Protein AF-A0A4Z2FI44-F1 (afdb_monomer_lite)

Secondary structure (DSSP, 8-state):
------PPPPPPGGGGGGGGG-EEEE-SS-EEEEETTEEEEEEEEEEEEE--SSS--EEEEEEEEEET---

pLDDT: mean 84.29, std 16.85, range [37.62, 97.06]

Organism: NCBI:txid230148

Radius of gyration: 17.68 Å; chains: 1; bounding box: 37×22×58 Å

InterPro domains:
  IPR012674 Calycin [G3DSA:2.40.128.20] (8-66)
  IPR012674 Calycin [SSF50814] (10-63)
  IPR014878 THAP4-like, heme-binding domain [PF08768] (15-60)
  IPR045165 Nitrobindin family [PTHR15854] (7-60)

Foldseek 3Di:
DDDPPPPQADAAPLCVVVPVVAAKDWDPAWDWDDDPPDDIWTWTKIWHWGDRRPSDIDIDIDIHDTHPPDD

Structure (mmCIF, N/CA/C/O backbone):
data_AF-A0A4Z2FI44-F1
#
_entry.id   AF-A0A4Z2FI44-F1
#
loop_
_atom_site.group_PDB
_atom_site.id
_atom_site.type_symbol
_atom_site.label_atom_id
_atom_site.label_alt_id
_atom_site.label_comp_id
_atom_site.label_asym_id
_atom_site.label_entity_id
_atom_site.label_seq_id
_atom_site.pdbx_PDB_ins_code
_atom_site.Cartn_x
_atom_site.Cartn_y
_atom_site.Cartn_z
_atom_site.occupancy
_atom_site.B_iso_or_equiv
_atom_site.auth_seq_id
_atom_site.auth_comp_id
_atom_site.auth_asym_id
_atom_site.auth_atom_id
_atom_site.pdbx_PDB_model_num
ATOM 1 N N . MET A 1 1 ? 10.979 4.355 34.111 1.00 37.62 1 MET A N 1
ATOM 2 C CA . MET A 1 1 ? 10.884 4.749 32.690 1.00 37.62 1 MET A CA 1
ATOM 3 C C . MET A 1 1 ? 9.775 3.906 32.087 1.00 37.62 1 MET A C 1
ATOM 5 O O . MET A 1 1 ? 10.015 2.765 31.719 1.00 37.62 1 MET A O 1
ATOM 9 N N . SER A 1 2 ? 8.535 4.396 32.164 1.00 46.50 2 SER A N 1
ATOM 10 C CA . SER A 1 2 ? 7.384 3.687 31.602 1.00 46.50 2 SER A CA 1
ATOM 11 C C . SER A 1 2 ? 7.420 3.914 30.103 1.00 46.50 2 SER A C 1
ATOM 13 O O . SER A 1 2 ? 7.366 5.061 29.661 1.00 46.50 2 SER A O 1
ATOM 15 N N . TRP A 1 3 ? 7.579 2.845 29.334 1.00 44.88 3 TRP A N 1
ATOM 16 C CA . TRP A 1 3 ? 7.376 2.907 27.897 1.00 44.88 3 TRP A CA 1
ATOM 17 C C . TRP A 1 3 ? 5.928 3.349 27.686 1.00 44.88 3 TRP A C 1
ATOM 19 O O . TRP A 1 3 ? 5.011 2.742 28.240 1.00 44.88 3 TRP A O 1
ATOM 29 N N . CYS A 1 4 ? 5.727 4.463 26.980 1.00 50.62 4 CYS A N 1
ATOM 30 C CA . CYS A 1 4 ? 4.410 4.833 26.487 1.00 50.62 4 CYS A CA 1
ATOM 31 C C . CYS A 1 4 ? 3.998 3.705 25.542 1.00 50.62 4 CYS A C 1
ATOM 33 O O . CYS A 1 4 ? 4.490 3.623 24.417 1.00 50.62 4 CYS A O 1
ATOM 35 N N . VAL A 1 5 ? 3.183 2.775 26.036 1.00 52.78 5 VAL A N 1
ATOM 36 C CA . VAL A 1 5 ? 2.486 1.829 25.178 1.00 52.78 5 VAL A CA 1
ATOM 37 C C . VAL A 1 5 ? 1.535 2.702 24.374 1.00 52.78 5 VAL A C 1
ATOM 39 O O . VAL A 1 5 ? 0.485 3.095 24.874 1.00 52.78 5 VAL A O 1
ATOM 42 N N . MET A 1 6 ? 1.947 3.097 23.169 1.00 50.09 6 MET A N 1
ATOM 43 C CA . MET A 1 6 ? 1.028 3.672 22.199 1.00 50.09 6 MET A CA 1
ATOM 44 C C . MET A 1 6 ? 0.078 2.543 21.816 1.00 50.09 6 MET A C 1
ATOM 46 O O . MET A 1 6 ? 0.341 1.785 20.887 1.00 50.09 6 MET A O 1
ATOM 50 N N . THR A 1 7 ? -0.988 2.362 22.591 1.00 55.94 7 THR A N 1
ATOM 51 C CA . THR A 1 7 ? -2.136 1.592 22.130 1.00 55.94 7 THR A CA 1
ATOM 52 C C . THR A 1 7 ? -2.569 2.228 20.814 1.00 55.94 7 THR A C 1
ATOM 54 O O . THR A 1 7 ? -2.741 3.454 20.794 1.00 55.94 7 THR A O 1
ATOM 57 N N . PRO A 1 8 ? -2.665 1.462 19.713 1.00 65.62 8 PRO A N 1
ATOM 58 C CA . PRO A 1 8 ? -3.109 2.019 18.445 1.00 65.62 8 PRO A CA 1
ATOM 59 C C . PRO A 1 8 ? -4.440 2.726 18.691 1.00 65.62 8 PRO A C 1
ATOM 61 O O . PRO A 1 8 ? -5.318 2.173 19.352 1.00 65.62 8 PRO A O 1
ATOM 64 N N . ALA A 1 9 ? -4.536 3.984 18.261 1.00 77.38 9 ALA A N 1
ATOM 65 C CA . ALA A 1 9 ? -5.761 4.755 18.407 1.00 77.38 9 ALA A CA 1
ATOM 66 C C . ALA A 1 9 ? -6.919 3.966 17.786 1.00 77.38 9 ALA A C 1
ATOM 68 O O . ALA A 1 9 ? -6.737 3.401 16.708 1.00 77.38 9 ALA A O 1
ATOM 69 N N . ASP A 1 10 ? -8.082 3.934 18.436 1.00 88.75 10 ASP A N 1
ATOM 70 C CA . ASP A 1 10 ? -9.239 3.206 17.910 1.00 88.75 10 ASP A CA 1
ATOM 71 C C . ASP A 1 10 ? -9.576 3.664 16.483 1.00 88.75 10 ASP A C 1
ATOM 73 O O . ASP A 1 10 ? -9.466 4.848 16.138 1.00 8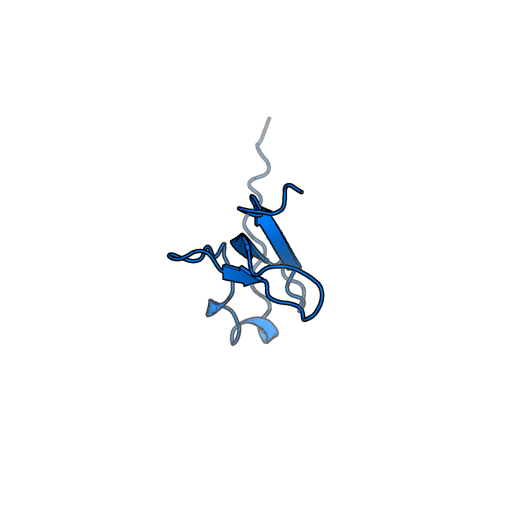8.75 10 ASP A O 1
ATOM 77 N N . LEU A 1 11 ? -9.978 2.719 15.629 1.00 92.19 11 LEU A N 1
ATOM 78 C CA . LEU A 1 11 ? -10.365 3.031 14.259 1.00 92.19 11 LEU A CA 1
ATOM 79 C C . LEU A 1 11 ? -11.631 3.895 14.264 1.00 92.19 11 LEU A C 1
ATOM 81 O O . LEU A 1 11 ? -12.632 3.564 14.901 1.00 92.19 11 LEU A O 1
ATOM 85 N N . ASN A 1 12 ? -11.601 5.005 13.527 1.00 94.00 12 ASN A N 1
ATOM 86 C CA . ASN A 1 12 ? -12.769 5.865 13.394 1.00 94.00 12 ASN A CA 1
ATOM 87 C C . ASN A 1 12 ? -13.938 5.079 12.757 1.00 94.00 12 ASN A C 1
ATOM 89 O O . ASN A 1 12 ? -13.713 4.429 11.735 1.00 94.00 12 ASN A O 1
ATOM 93 N N . PRO A 1 13 ? -15.186 5.188 13.254 1.00 95.19 13 PRO A N 1
ATOM 94 C CA . PRO A 1 13 ? -16.340 4.481 12.685 1.00 95.19 13 PRO A CA 1
ATOM 95 C C . PRO A 1 13 ? -16.545 4.706 11.180 1.00 95.19 13 PRO A C 1
ATOM 97 O O . PRO A 1 13 ? -16.999 3.812 10.473 1.00 95.19 13 PRO A O 1
ATOM 100 N N . SER A 1 14 ? -16.162 5.882 10.674 1.00 96.06 14 SER A N 1
ATOM 101 C CA . SER A 1 14 ? -16.256 6.223 9.247 1.00 96.06 14 SER A CA 1
ATOM 102 C C . SER A 1 14 ? -15.270 5.435 8.376 1.00 96.06 14 SER A C 1
ATOM 104 O O . SER A 1 14 ? -15.462 5.345 7.168 1.00 96.06 14 SER A O 1
ATOM 106 N N . LEU A 1 15 ? -14.213 4.882 8.979 1.00 94.94 15 LEU A N 1
ATOM 107 C CA . LEU A 1 15 ? -13.175 4.094 8.313 1.00 94.94 15 LEU A CA 1
ATOM 108 C C . LEU A 1 15 ? -13.381 2.583 8.460 1.00 94.94 15 LEU A C 1
ATOM 110 O O . LEU A 1 15 ? -12.667 1.833 7.808 1.00 94.94 15 LEU A O 1
ATOM 114 N N . VAL A 1 16 ? -14.354 2.124 9.256 1.00 94.38 16 VAL A N 1
ATOM 115 C CA . VAL A 1 16 ? -14.669 0.689 9.411 1.00 94.38 16 VAL A CA 1
ATOM 116 C C . VAL A 1 16 ? -14.905 -0.014 8.065 1.00 94.38 16 VAL A C 1
ATOM 118 O O . VAL A 1 16 ? -14.376 -1.103 7.892 1.00 94.38 16 VAL A O 1
ATOM 121 N N . PRO A 1 17 ? -15.591 0.577 7.064 1.00 96.50 17 PRO A N 1
ATOM 122 C CA . PRO A 1 17 ? -15.737 -0.061 5.749 1.00 96.50 17 PRO A CA 1
ATOM 123 C C . PRO A 1 17 ? -14.427 -0.217 4.953 1.00 96.50 17 PRO A C 1
ATOM 125 O O . PRO A 1 17 ? -14.410 -0.878 3.917 1.00 96.50 17 PRO A O 1
ATOM 128 N N . LEU A 1 18 ? -13.357 0.450 5.389 1.00 95.69 18 LEU A N 1
ATOM 129 C CA . LEU A 1 18 ? -12.031 0.463 4.774 1.00 95.69 18 LEU A CA 1
ATOM 130 C C . LEU A 1 18 ? -10.991 -0.243 5.658 1.00 95.69 18 LEU A C 1
ATOM 132 O O . LEU A 1 18 ? -9.798 -0.145 5.380 1.00 95.69 18 LEU A O 1
ATOM 136 N N . ASP A 1 19 ? -11.418 -0.932 6.719 1.00 94.12 19 ASP A N 1
ATOM 137 C CA . ASP A 1 19 ? -10.531 -1.639 7.649 1.00 94.12 19 ASP A CA 1
ATOM 138 C C . ASP A 1 19 ? -9.631 -2.655 6.937 1.00 94.12 19 ASP A C 1
ATOM 140 O O . ASP A 1 19 ? -8.455 -2.787 7.270 1.00 94.12 19 ASP A O 1
ATOM 144 N N . TRP A 1 20 ? -10.161 -3.289 5.894 1.00 95.19 20 TRP A N 1
ATOM 145 C CA . TRP A 1 20 ? -9.475 -4.268 5.072 1.00 95.19 20 TRP A CA 1
ATOM 146 C C . TRP A 1 20 ? -8.257 -3.706 4.349 1.00 95.19 20 TRP A C 1
ATOM 148 O O . TRP A 1 20 ? -7.419 -4.507 3.971 1.00 95.19 20 TRP A O 1
ATOM 158 N N . LEU A 1 21 ? -8.149 -2.383 4.151 1.00 96.00 21 LEU A N 1
ATOM 159 C CA . LEU A 1 21 ? -6.987 -1.733 3.532 1.00 96.00 21 LEU A CA 1
ATOM 160 C C . LEU A 1 21 ? -5.821 -1.566 4.508 1.00 96.00 21 LEU A C 1
ATOM 162 O O . LEU A 1 21 ? -4.689 -1.373 4.066 1.00 96.00 21 LEU A O 1
ATOM 166 N N . LEU A 1 22 ? -6.081 -1.576 5.817 1.00 95.62 22 LEU A N 1
ATOM 167 C CA . LEU A 1 22 ? -5.083 -1.251 6.831 1.00 95.62 22 LEU A CA 1
ATOM 168 C C . LEU A 1 22 ? -3.990 -2.318 6.894 1.00 95.62 22 LEU A C 1
ATOM 170 O O . LEU A 1 22 ? -4.263 -3.514 6.943 1.00 95.62 22 LEU A O 1
ATOM 174 N N . GLY A 1 23 ? -2.741 -1.861 6.954 1.00 94.56 23 GLY A N 1
ATOM 175 C CA . GLY A 1 23 ? -1.568 -2.723 6.960 1.00 94.56 23 GLY A CA 1
ATOM 176 C C . GLY A 1 23 ? -0.579 -2.374 5.857 1.00 94.56 23 GLY A C 1
ATOM 177 O O . GLY A 1 23 ? -0.663 -1.324 5.209 1.00 94.56 23 GLY A O 1
ATOM 178 N N . THR A 1 24 ? 0.389 -3.265 5.683 1.00 96.00 24 THR A N 1
ATOM 179 C CA . THR A 1 24 ? 1.418 -3.168 4.651 1.00 96.00 24 THR A CA 1
ATOM 180 C C . THR A 1 24 ? 1.146 -4.214 3.583 1.00 96.00 24 THR A C 1
ATOM 182 O O . THR A 1 24 ? 0.930 -5.381 3.901 1.00 96.00 24 THR A O 1
ATOM 185 N N . TRP A 1 25 ? 1.163 -3.774 2.330 1.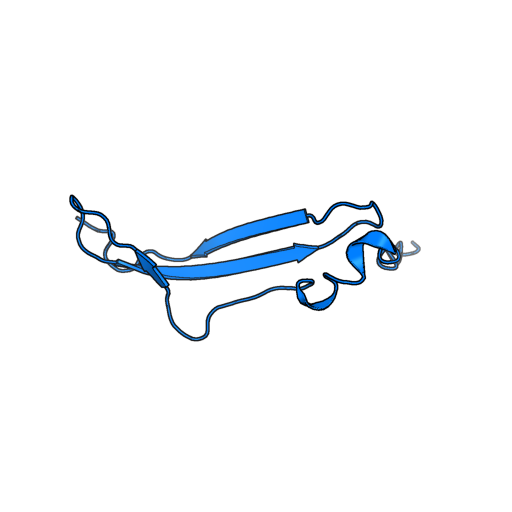00 94.81 25 TRP A N 1
ATOM 186 C CA . TRP A 1 25 ? 0.935 -4.597 1.154 1.00 94.81 25 TRP A CA 1
ATOM 187 C C . TRP A 1 25 ? 2.191 -4.612 0.313 1.00 94.81 25 TRP A C 1
ATOM 189 O O . TRP A 1 25 ? 2.802 -3.568 0.075 1.00 94.81 25 TRP A O 1
ATOM 199 N N . GLU A 1 26 ? 2.527 -5.794 -0.166 1.00 90.81 26 GLU A N 1
ATOM 200 C CA . GLU A 1 26 ? 3.590 -6.028 -1.128 1.00 90.81 26 GLU A CA 1
ATOM 201 C C . GLU A 1 26 ? 3.019 -6.951 -2.196 1.00 90.81 26 GLU A C 1
ATOM 203 O O . GLU A 1 26 ? 2.190 -7.816 -1.900 1.00 90.81 26 GLU A O 1
ATOM 208 N N . SER A 1 27 ? 3.401 -6.724 -3.447 1.00 83.75 27 SER A N 1
ATOM 209 C CA . SER A 1 27 ? 2.986 -7.588 -4.541 1.00 83.75 27 SER A CA 1
ATOM 210 C C . SER A 1 27 ? 3.845 -8.855 -4.572 1.00 83.75 27 SER A C 1
ATOM 212 O O . SER A 1 27 ? 5.065 -8.791 -4.417 1.00 83.75 27 SER A O 1
ATOM 214 N N . ASP A 1 28 ? 3.215 -10.009 -4.812 1.00 85.31 28 ASP A N 1
ATOM 215 C CA . ASP A 1 28 ? 3.936 -11.280 -4.992 1.00 85.31 28 ASP A CA 1
ATOM 216 C C . ASP A 1 28 ? 4.811 -11.260 -6.259 1.00 85.31 28 ASP A C 1
ATOM 218 O O . ASP A 1 28 ? 5.897 -11.842 -6.300 1.00 85.31 28 ASP A O 1
ATOM 222 N N . GLU A 1 29 ? 4.348 -10.556 -7.294 1.00 89.00 29 GLU A N 1
ATOM 223 C CA . GLU A 1 29 ? 5.060 -10.345 -8.553 1.00 89.00 29 GLU A CA 1
ATOM 224 C C . GLU A 1 29 ? 5.455 -8.865 -8.712 1.00 89.00 29 GLU A C 1
ATOM 226 O O . GLU A 1 29 ? 4.719 -7.981 -8.261 1.00 89.00 29 GLU A O 1
ATOM 231 N N . PRO A 1 30 ? 6.596 -8.547 -9.353 1.00 89.50 30 PRO A N 1
ATOM 232 C CA . PRO A 1 30 ? 6.966 -7.164 -9.651 1.00 89.50 30 PRO A CA 1
ATOM 233 C C . PRO A 1 30 ? 5.943 -6.465 -10.558 1.00 89.50 30 PRO A C 1
ATOM 235 O O . PRO A 1 30 ? 5.465 -7.048 -11.530 1.00 89.50 30 PRO A O 1
ATOM 238 N N . GLY A 1 31 ? 5.676 -5.188 -10.294 1.00 89.38 31 GLY A N 1
ATOM 239 C CA . GLY A 1 31 ? 4.905 -4.330 -11.189 1.00 89.38 31 GLY A CA 1
ATOM 240 C C . GLY A 1 31 ? 5.665 -4.017 -12.480 1.00 89.38 31 GLY A C 1
ATOM 241 O O . GLY A 1 31 ? 6.898 -4.017 -12.503 1.00 89.38 31 GLY A O 1
ATOM 242 N N . GLU A 1 32 ? 4.936 -3.719 -13.557 1.00 91.69 32 GLU A N 1
ATOM 243 C CA . GLU A 1 32 ? 5.494 -3.304 -14.849 1.00 91.69 32 GLU A CA 1
ATOM 244 C C . GLU A 1 32 ? 5.243 -1.809 -15.090 1.00 91.69 32 GLU A C 1
ATOM 246 O O . GLU A 1 32 ? 4.107 -1.339 -15.139 1.00 91.69 32 GLU A O 1
ATOM 251 N N . GLY A 1 33 ? 6.319 -1.046 -15.264 1.00 89.81 33 GLY A N 1
ATOM 252 C CA . GLY A 1 33 ? 6.279 0.345 -15.689 1.00 89.81 33 GLY A CA 1
ATOM 253 C C . GLY A 1 33 ? 6.493 0.444 -17.195 1.00 89.81 33 GLY A C 1
ATOM 254 O O . GLY A 1 33 ? 7.538 0.040 -17.701 1.00 89.81 33 GLY A O 1
ATOM 255 N N . CYS A 1 34 ? 5.531 1.021 -17.917 1.00 90.81 34 CYS A N 1
ATOM 256 C CA . CYS A 1 34 ? 5.608 1.204 -19.365 1.00 90.81 34 CYS A CA 1
ATOM 257 C C . CYS A 1 34 ? 5.183 2.623 -19.760 1.00 90.81 34 CYS A C 1
ATOM 259 O O . CYS A 1 34 ? 4.162 3.135 -19.301 1.00 90.81 34 CYS A O 1
ATOM 261 N N . PHE A 1 35 ? 5.969 3.272 -20.621 1.00 91.56 35 PHE A N 1
ATOM 262 C CA . PHE A 1 35 ? 5.639 4.582 -21.177 1.00 91.56 35 PHE A CA 1
ATOM 263 C C . PHE A 1 35 ? 6.209 4.702 -22.601 1.00 91.56 35 PHE A C 1
ATOM 265 O O . PHE A 1 35 ? 7.285 4.160 -22.848 1.00 91.56 35 PHE A O 1
ATOM 272 N N . PRO A 1 36 ? 5.546 5.399 -23.552 1.00 95.06 36 PRO A N 1
ATOM 273 C CA . PRO A 1 36 ? 5.882 5.305 -24.980 1.00 95.06 36 PRO A CA 1
ATOM 274 C C . PRO A 1 36 ? 7.338 5.609 -25.365 1.00 95.06 36 PRO A C 1
ATOM 276 O O . PRO A 1 36 ? 7.804 5.157 -26.407 1.00 95.06 36 PRO A O 1
ATOM 279 N N . THR A 1 37 ? 8.051 6.397 -24.560 1.00 94.56 37 THR A N 1
ATOM 280 C CA . THR A 1 37 ? 9.420 6.853 -24.845 1.00 94.56 37 THR A CA 1
ATOM 281 C C . THR A 1 37 ? 10.509 6.109 -24.069 1.00 94.56 37 THR A C 1
ATOM 283 O O . THR A 1 37 ? 11.688 6.387 -24.282 1.00 94.56 37 THR A O 1
ATOM 286 N N . ILE A 1 38 ? 10.154 5.176 -23.181 1.00 89.81 38 ILE A N 1
ATOM 287 C CA . ILE A 1 38 ? 11.102 4.395 -22.372 1.00 89.81 38 ILE A CA 1
ATOM 288 C C . ILE A 1 38 ? 10.834 2.902 -22.546 1.00 89.81 38 ILE A C 1
ATOM 290 O O . ILE A 1 38 ? 9.726 2.482 -22.870 1.00 89.81 38 ILE A O 1
ATOM 294 N N . LYS A 1 39 ? 11.861 2.078 -22.332 1.00 89.69 39 LYS A N 1
ATOM 295 C CA . LYS A 1 39 ? 11.678 0.624 -22.345 1.00 89.69 39 LYS A CA 1
ATOM 296 C C . LYS A 1 39 ? 10.847 0.199 -21.128 1.00 89.69 39 LYS A C 1
ATOM 298 O O . LYS A 1 39 ? 11.068 0.767 -20.056 1.00 89.69 39 LYS A O 1
ATOM 303 N N . PRO A 1 40 ? 9.955 -0.799 -21.273 1.00 90.44 40 PRO A N 1
ATOM 304 C CA . PRO A 1 40 ? 9.283 -1.398 -20.132 1.00 90.44 40 PRO A CA 1
ATOM 305 C C . PRO A 1 40 ? 10.293 -1.865 -19.084 1.00 90.44 40 PRO A C 1
ATOM 307 O O . PRO A 1 40 ? 11.362 -2.387 -19.423 1.00 90.44 40 PRO A O 1
ATOM 310 N N . PHE A 1 41 ? 9.967 -1.652 -17.817 1.00 89.88 41 PHE A N 1
ATOM 311 C CA . PHE A 1 41 ? 10.807 -2.023 -16.685 1.00 89.88 41 PHE A CA 1
ATOM 312 C C . PHE A 1 41 ? 9.957 -2.640 -15.581 1.00 89.88 41 PHE A C 1
ATOM 314 O O . PHE A 1 41 ? 8.771 -2.349 -15.474 1.00 89.88 41 PHE A O 1
ATOM 321 N N . HIS A 1 42 ? 10.577 -3.469 -14.744 1.00 91.00 42 HIS A N 1
ATOM 322 C CA . HIS A 1 42 ? 9.902 -4.044 -13.585 1.00 91.00 42 HIS A CA 1
ATOM 323 C C . HIS A 1 42 ? 10.328 -3.325 -12.310 1.00 91.00 42 HIS A C 1
ATOM 325 O O . HIS A 1 42 ? 11.479 -2.896 -12.1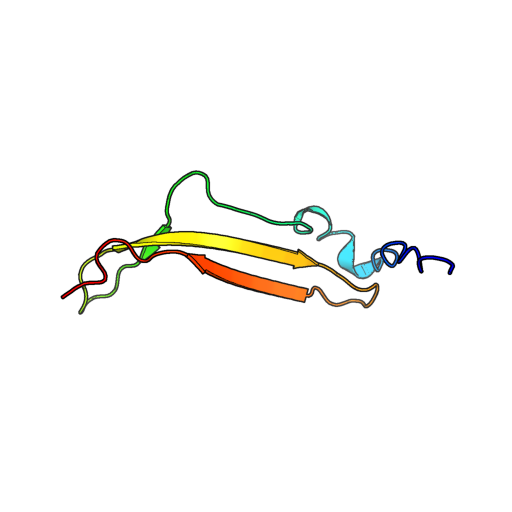99 1.00 91.00 42 HIS A O 1
ATOM 331 N N . TYR A 1 43 ? 9.421 -3.201 -11.350 1.00 89.56 43 TYR A N 1
ATOM 332 C CA . TYR A 1 43 ? 9.697 -2.608 -10.047 1.00 89.56 43 TYR A CA 1
ATOM 333 C C . TYR A 1 43 ? 8.960 -3.364 -8.945 1.00 89.56 43 TYR A C 1
ATOM 335 O O . TYR A 1 43 ? 7.885 -3.911 -9.176 1.00 89.56 43 TYR A O 1
ATOM 343 N N . THR A 1 44 ? 9.531 -3.412 -7.745 1.00 91.25 44 THR A N 1
ATOM 344 C CA . THR A 1 44 ? 8.783 -3.865 -6.570 1.00 91.25 44 THR A CA 1
ATOM 345 C C . THR A 1 44 ? 8.235 -2.658 -5.827 1.00 91.25 44 THR A C 1
ATOM 347 O O . THR A 1 44 ? 8.801 -1.562 -5.878 1.00 91.25 44 THR A O 1
ATOM 350 N N . GLU A 1 45 ? 7.100 -2.830 -5.164 1.00 92.12 45 GLU A N 1
ATOM 351 C CA . GLU A 1 45 ? 6.461 -1.761 -4.413 1.00 92.12 45 GLU A CA 1
ATOM 352 C C . GLU A 1 45 ? 5.951 -2.242 -3.061 1.00 92.12 45 GLU A C 1
ATOM 354 O O . GLU A 1 45 ? 5.505 -3.378 -2.912 1.00 92.12 45 GLU A O 1
ATOM 359 N N . THR A 1 46 ? 5.999 -1.337 -2.089 1.00 93.94 46 THR A N 1
ATOM 360 C CA . THR A 1 46 ? 5.410 -1.521 -0.768 1.00 93.94 46 THR A CA 1
ATOM 361 C C . THR A 1 46 ? 4.417 -0.387 -0.537 1.00 93.94 46 THR A C 1
ATOM 363 O O . THR A 1 46 ? 4.768 0.797 -0.597 1.00 93.94 46 THR A O 1
ATOM 366 N N . LEU A 1 47 ? 3.165 -0.740 -0.261 1.00 95.44 47 LEU A N 1
ATOM 367 C CA . LEU A 1 47 ? 2.100 0.189 0.110 1.00 95.44 47 LEU A CA 1
ATOM 368 C C . LEU A 1 47 ? 1.851 0.058 1.611 1.00 95.44 47 LEU A C 1
ATOM 370 O O . LEU A 1 47 ? 1.845 -1.042 2.152 1.00 95.44 47 LEU A O 1
ATOM 374 N N . THR A 1 48 ? 1.638 1.159 2.317 1.00 96.75 48 THR A N 1
ATOM 375 C CA . THR A 1 48 ? 1.273 1.129 3.738 1.00 96.75 48 THR A CA 1
ATOM 376 C C . THR A 1 48 ? 0.101 2.056 3.995 1.00 96.75 48 THR A C 1
ATOM 378 O O . THR A 1 48 ? 0.176 3.253 3.717 1.00 96.75 48 THR A O 1
ATOM 381 N N . PHE A 1 49 ? -0.961 1.496 4.568 1.00 97.06 49 PHE A N 1
ATOM 382 C CA . PHE A 1 49 ? -2.147 2.217 5.008 1.00 97.06 49 PHE A CA 1
ATOM 383 C C . PHE A 1 49 ? -2.226 2.157 6.531 1.00 97.06 49 PHE A C 1
ATOM 385 O O . PHE A 1 49 ? -2.202 1.083 7.132 1.00 97.06 49 PHE A O 1
ATOM 392 N N . SER A 1 50 ? -2.315 3.319 7.169 1.00 95.44 50 SER A N 1
ATOM 393 C CA . SER A 1 50 ? -2.394 3.439 8.626 1.00 95.44 50 SER A CA 1
ATOM 394 C C . SER A 1 50 ? -3.388 4.519 9.044 1.00 95.44 50 SER A C 1
ATOM 396 O O . SER A 1 50 ? -3.882 5.287 8.220 1.00 95.44 50 SER A O 1
ATOM 398 N N . HIS A 1 51 ? -3.695 4.593 10.336 1.00 94.19 51 HIS A N 1
ATOM 399 C CA . HIS A 1 51 ? -4.569 5.617 10.900 1.00 94.19 51 HIS A CA 1
ATOM 400 C C . HIS A 1 51 ? -4.075 6.052 12.277 1.00 94.19 51 HIS A C 1
ATOM 402 O O . HIS A 1 51 ? -3.302 5.362 12.937 1.00 94.19 51 HIS A O 1
ATOM 408 N N . VAL A 1 52 ? -4.566 7.210 12.713 1.00 94.38 52 VAL A N 1
ATOM 409 C CA . VAL A 1 52 ? -4.322 7.763 14.057 1.00 94.38 52 VAL A CA 1
ATOM 410 C C . VAL A 1 52 ? -5.633 8.081 14.795 1.00 94.38 52 VAL A C 1
ATOM 412 O O . VAL A 1 52 ? -5.655 8.891 15.715 1.00 94.38 52 VAL A O 1
ATOM 415 N N . GLY A 1 53 ? -6.747 7.472 14.366 1.00 91.12 53 GLY A N 1
ATOM 416 C CA . GLY A 1 53 ? -8.088 7.608 14.971 1.00 91.12 53 GLY A CA 1
ATOM 417 C C . GLY A 1 53 ? -8.944 8.761 14.426 1.00 91.12 53 GLY A C 1
ATOM 418 O O . GLY A 1 53 ? -10.145 8.853 14.684 1.00 91.12 53 GLY A O 1
ATOM 419 N N . GLN A 1 54 ? -8.352 9.624 13.603 1.00 93.38 54 GLN A N 1
ATOM 420 C CA . GLN A 1 54 ? -9.075 10.614 12.806 1.00 93.38 54 GLN A CA 1
ATOM 421 C C . GLN A 1 54 ? -9.808 9.937 11.631 1.00 93.38 54 GLN A C 1
ATOM 423 O O . GLN A 1 54 ? -9.421 8.838 11.232 1.00 93.38 54 GLN A O 1
ATOM 428 N N . PRO A 1 55 ? -10.844 10.563 11.042 1.00 94.62 55 PRO A N 1
ATOM 429 C CA . PRO A 1 55 ? -11.556 10.037 9.871 1.00 94.62 55 PRO A CA 1
ATOM 430 C C . PRO A 1 55 ? -10.741 10.210 8.571 1.00 94.62 55 PRO A C 1
ATOM 432 O O . PRO A 1 55 ? -11.250 10.691 7.563 1.00 94.62 55 PRO A O 1
ATOM 435 N N . VAL A 1 56 ? -9.451 9.874 8.613 1.00 95.19 56 VAL A N 1
ATOM 436 C CA . VAL A 1 56 ? -8.485 9.995 7.517 1.00 95.19 56 VAL A CA 1
ATOM 437 C C . VAL A 1 56 ? -7.554 8.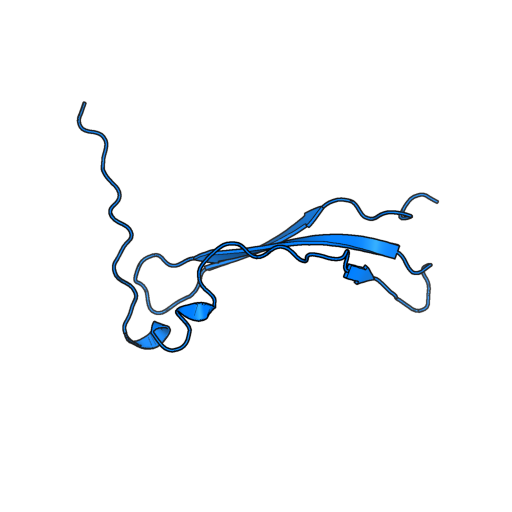782 7.548 1.00 95.19 56 VAL A C 1
ATOM 439 O O . VAL A 1 56 ? -7.128 8.355 8.622 1.00 95.19 56 VAL A O 1
ATOM 442 N N . ILE A 1 57 ? -7.227 8.249 6.370 1.00 96.00 57 ILE A N 1
ATOM 443 C CA . ILE A 1 57 ? -6.223 7.195 6.195 1.00 96.00 57 ILE A CA 1
ATOM 444 C C . ILE A 1 57 ? -4.903 7.844 5.782 1.00 96.00 57 ILE A C 1
ATOM 446 O O . ILE A 1 57 ? -4.854 8.631 4.838 1.00 96.00 57 ILE A O 1
ATOM 450 N N . ASN A 1 58 ? -3.829 7.483 6.474 1.00 96.38 58 ASN A N 1
ATOM 451 C CA . ASN A 1 58 ? -2.469 7.801 6.067 1.00 96.38 58 ASN A CA 1
ATOM 452 C C . ASN A 1 58 ? -2.008 6.754 5.053 1.00 96.38 58 ASN A C 1
ATOM 454 O O . ASN A 1 58 ? -2.077 5.557 5.334 1.00 96.38 58 ASN A O 1
ATOM 458 N N . PHE A 1 59 ? -1.513 7.207 3.905 1.00 96.94 59 PHE A N 1
ATOM 459 C CA . PHE A 1 59 ? -1.065 6.353 2.812 1.00 96.94 59 PHE A CA 1
ATOM 460 C C . PHE A 1 59 ? 0.385 6.664 2.440 1.00 96.94 59 PHE A C 1
ATOM 462 O O . PHE A 1 59 ? 0.734 7.822 2.209 1.00 96.94 59 PHE A O 1
ATOM 469 N N . THR A 1 60 ? 1.199 5.616 2.340 1.00 96.38 60 THR A N 1
ATOM 470 C CA . THR A 1 60 ? 2.583 5.685 1.869 1.00 96.38 60 THR A CA 1
ATOM 471 C C . THR A 1 60 ? 2.799 4.648 0.778 1.00 96.38 60 THR A C 1
ATOM 473 O O . THR A 1 60 ? 2.418 3.492 0.941 1.00 96.38 60 THR A O 1
ATOM 476 N N . TRP A 1 61 ? 3.467 5.052 -0.300 1.00 94.62 61 TRP A N 1
ATOM 477 C CA . TRP A 1 61 ? 3.887 4.169 -1.381 1.00 94.62 61 TRP A CA 1
ATOM 478 C C . TRP A 1 61 ? 5.385 4.314 -1.611 1.00 94.62 61 TRP A C 1
ATOM 480 O O . TRP A 1 61 ? 5.888 5.427 -1.782 1.00 94.62 61 TRP A O 1
ATOM 490 N N . VAL A 1 62 ? 6.095 3.192 -1.588 1.00 93.56 62 VAL A N 1
ATOM 491 C CA . VAL A 1 62 ? 7.537 3.129 -1.812 1.00 93.56 62 VAL A CA 1
ATOM 492 C C . VAL A 1 62 ? 7.8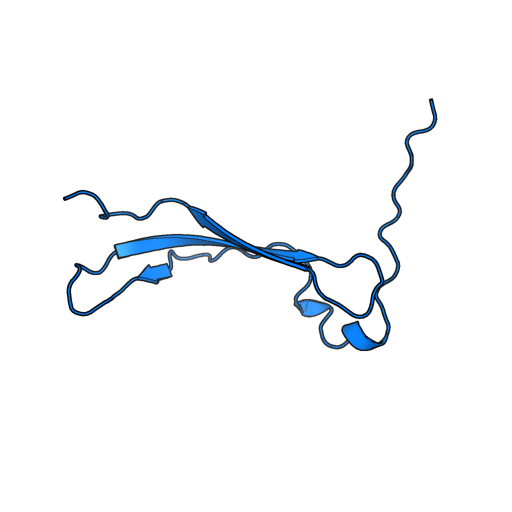05 2.179 -2.965 1.00 93.56 62 VAL A C 1
ATOM 494 O O . VAL A 1 62 ? 7.401 1.023 -2.920 1.00 93.56 62 VAL A O 1
ATOM 497 N N . ILE A 1 63 ? 8.528 2.660 -3.972 1.00 90.81 63 ILE A N 1
ATOM 498 C CA .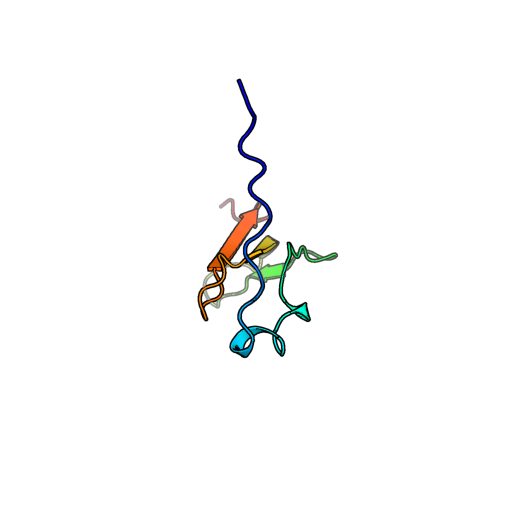 ILE A 1 63 ? 9.036 1.835 -5.067 1.00 90.81 63 ILE A CA 1
ATOM 499 C C . ILE A 1 63 ? 10.470 1.428 -4.727 1.00 90.81 63 ILE A C 1
ATOM 501 O O . ILE A 1 63 ? 11.324 2.282 -4.474 1.00 90.81 63 ILE A O 1
ATOM 505 N N . LEU A 1 64 ? 10.746 0.129 -4.744 1.00 82.00 64 LEU A N 1
ATOM 506 C CA . LEU A 1 64 ? 12.066 -0.448 -4.530 1.00 82.00 64 LEU A CA 1
ATOM 507 C C . LEU A 1 64 ? 12.570 -1.036 -5.852 1.00 82.00 64 LEU A C 1
ATOM 509 O O . LEU A 1 64 ? 11.920 -1.866 -6.470 1.00 82.00 64 LEU A O 1
ATOM 513 N N . GLY A 1 65 ? 13.746 -0.582 -6.294 1.00 71.62 65 GLY A N 1
ATOM 514 C CA . GLY A 1 65 ? 14.474 -1.154 -7.431 1.00 71.62 65 GLY A CA 1
ATOM 515 C C . GLY A 1 65 ? 13.713 -1.185 -8.764 1.00 71.62 65 GLY A C 1
ATOM 516 O O . GLY A 1 65 ? 13.020 -2.145 -9.072 1.00 71.62 65 GLY A O 1
ATOM 517 N N . ALA A 1 66 ? 13.948 -0.201 -9.635 1.00 62.91 66 ALA A N 1
ATOM 518 C CA . ALA A 1 66 ? 13.555 -0.312 -11.039 1.00 62.91 66 ALA A CA 1
ATOM 519 C C . ALA A 1 66 ? 14.587 -1.159 -11.811 1.00 62.91 66 ALA A C 1
ATOM 521 O O . ALA A 1 66 ? 15.688 -0.705 -12.145 1.00 62.91 66 ALA A O 1
ATOM 522 N N . ILE A 1 67 ? 14.241 -2.414 -12.077 1.00 60.38 67 ILE A N 1
ATOM 523 C CA . ILE A 1 67 ? 15.056 -3.353 -12.846 1.00 60.38 67 ILE A CA 1
ATOM 524 C C . ILE A 1 67 ? 14.992 -2.913 -14.318 1.00 60.38 67 ILE A C 1
ATOM 526 O O . ILE A 1 67 ? 13.911 -2.893 -14.900 1.00 60.38 67 ILE A O 1
ATOM 530 N N . ASN A 1 68 ? 16.147 -2.577 -14.913 1.00 54.12 68 ASN A N 1
ATOM 531 C CA . ASN A 1 68 ? 16.348 -2.017 -16.271 1.00 54.12 68 ASN A CA 1
ATOM 532 C C . ASN A 1 68 ? 16.337 -0.481 -16.422 1.00 54.12 68 ASN A C 1
ATOM 534 O O . ASN A 1 68 ? 16.429 0.010 -17.544 1.00 54.12 68 ASN A O 1
ATOM 538 N N . PHE A 1 69 ? 16.359 0.299 -15.336 1.00 52.22 69 PHE A N 1
ATOM 539 C CA . PHE A 1 69 ? 16.502 1.767 -15.420 1.00 52.22 69 PHE A CA 1
ATOM 540 C C . PHE A 1 69 ? 17.945 2.262 -15.667 1.00 52.22 69 PHE A C 1
ATOM 542 O O . PHE A 1 69 ? 18.254 3.434 -15.457 1.00 52.22 69 PHE A O 1
ATOM 549 N N . LYS A 1 70 ? 18.860 1.376 -16.080 1.00 46.47 70 LYS A N 1
ATOM 550 C CA . LYS A 1 70 ? 20.217 1.750 -16.497 1.00 46.47 70 LYS A CA 1
ATOM 551 C C . LYS A 1 70 ? 20.249 1.865 -18.017 1.00 46.47 70 LYS A C 1
ATOM 553 O O . LYS A 1 70 ? 20.224 0.843 -18.701 1.00 46.47 70 LYS A O 1
ATOM 558 N N . HIS A 1 71 ? 20.353 3.096 -18.511 1.00 48.00 71 HIS A N 1
ATOM 559 C CA . HIS A 1 71 ? 20.984 3.363 -19.795 1.00 48.00 71 HIS A CA 1
ATOM 560 C C . HIS A 1 71 ? 22.250 4.190 -19.595 1.00 48.00 71 HIS A C 1
ATOM 562 O O . HIS A 1 71 ? 22.260 5.016 -18.655 1.00 48.00 71 HIS A O 1
#

Sequence (71 aa):
MSWCVMTPADLNPSLVPLDWLLGTWESDEPGEGCFPTIKPFHYTETLTFSHVGQPVINFTWVILGAINFKH